Protein AF-A0A8J3Y5Q8-F1 (afdb_monomer)

Radius of gyration: 14.4 Å; Cα contacts (8 Å, |Δi|>4): 346; chains: 1; bounding box: 31×31×32 Å

Secondary structure (DSSP, 8-state):
--GGGGGGG-EEEEEEEEETTTTEEEEEEEEEEEETTTEEEEEEEEEETTEEEEEEEEEEEEETTTTEEEEEEEETTS-EEEEEEEE-GGGEEEEE-SSEEEEEEE-TTSSEEEEEEEEE-TTS-EEEEEEEEEEE--

Mean predicted aligned error: 2.94 Å

Foldseek 3Di:
DAPCLCVLVAAKWWKWKFWPPPTWIKTDMWHWDDDDRFWIWIWDFMDTNNHTKTKIKTFGDQDPVVQFTWMWMQIPVRDIFIWTWHRDPQQWMWIDDQFKIKTKHAHNVSQKIKIWMWTADPVGDTDTTMIMIIGGDD

Solvent-accessible surface area (backbone atoms only — not comparable to full-atom values): 7086 Å² total; per-residue (Å²): 118,65,74,71,66,53,55,73,68,52,43,43,25,41,33,41,36,31,38,66,77,77,75,30,51,30,44,40,36,40,33,30,42,76,50,84,93,65,34,34,43,35,40,39,48,31,28,50,66,85,39,83,47,42,34,42,31,43,41,36,60,58,37,83,90,80,66,27,26,42,27,42,37,40,37,75,88,71,52,73,47,67,34,38,33,37,69,52,75,89,45,32,32,38,42,34,47,98,50,39,36,34,46,35,38,37,41,96,86,56,53,36,33,41,32,47,29,32,35,46,45,99,91,66,47,78,41,84,39,34,44,37,38,33,36,53,58,132

Organism: NCBI:txid42233

pLDDT: mean 95.91, std 3.49, range [80.94, 98.81]

Sequence (138 aa):
MELTALAPIIGRWRTEGRLLDPGAEIAGTDTYEWVGTGFVVHTVDVTIGGRQVDAVELIGSWDDASGTFAAVSYDGDGTVAEMRVTAGEDGVFGFADDTTRATLVVSPDGAAATAGWERRTPDGVWEPWMEVRLTRLT

Structure (mmCIF, N/CA/C/O backbone):
data_AF-A0A8J3Y5Q8-F1
#
_entry.id   AF-A0A8J3Y5Q8-F1
#
loop_
_atom_site.group_PDB
_atom_site.id
_atom_site.type_symbol
_atom_site.label_atom_id
_atom_site.label_alt_id
_atom_site.label_comp_id
_atom_site.label_asym_id
_atom_site.label_entity_id
_atom_site.label_seq_id
_atom_site.pdbx_PDB_ins_code
_atom_site.Cartn_x
_atom_site.Cartn_y
_atom_site.Cartn_z
_atom_site.occupancy
_atom_site.B_iso_or_equiv
_atom_site.auth_seq_id
_atom_site.auth_comp_id
_atom_site.auth_asym_id
_atom_site.auth_atom_id
_atom_site.pdbx_PDB_model_num
ATOM 1 N N . MET A 1 1 ? 4.262 -13.752 13.685 1.00 83.44 1 MET A N 1
ATOM 2 C CA . MET A 1 1 ? 3.767 -12.416 14.092 1.00 83.44 1 MET A CA 1
ATOM 3 C C . MET A 1 1 ? 2.245 -12.417 14.022 1.00 83.44 1 MET A C 1
ATOM 5 O O . MET A 1 1 ? 1.697 -13.141 13.203 1.00 83.44 1 MET A O 1
ATOM 9 N N . GLU A 1 2 ? 1.570 -11.660 14.887 1.00 89.94 2 GLU A N 1
ATOM 10 C CA . GLU A 1 2 ? 0.103 -11.555 14.889 1.00 89.94 2 GLU A CA 1
ATOM 11 C C . GLU A 1 2 ? -0.386 -10.535 13.858 1.00 89.94 2 GLU A C 1
ATOM 13 O O . GLU A 1 2 ? 0.258 -9.508 13.643 1.00 89.94 2 GLU A O 1
ATOM 18 N N . LEU A 1 3 ? -1.563 -10.779 13.275 1.00 90.56 3 LEU A N 1
ATOM 19 C CA . LEU A 1 3 ? -2.154 -9.909 12.252 1.00 90.56 3 LEU A CA 1
ATOM 20 C C . LEU A 1 3 ? -2.377 -8.471 12.760 1.00 90.56 3 LEU A C 1
ATOM 22 O O . LEU A 1 3 ? -2.322 -7.524 11.984 1.00 90.56 3 LEU A O 1
ATOM 26 N N . THR A 1 4 ? -2.542 -8.284 14.074 1.00 92.56 4 THR A N 1
ATOM 27 C CA . THR A 1 4 ? -2.663 -6.970 14.730 1.00 92.56 4 THR A CA 1
ATOM 28 C C . THR A 1 4 ? -1.469 -6.043 14.494 1.00 92.56 4 THR A C 1
ATOM 30 O O . THR A 1 4 ? -1.621 -4.833 14.645 1.00 92.56 4 THR A O 1
ATOM 33 N N . ALA A 1 5 ? -0.314 -6.561 14.062 1.00 93.94 5 ALA A N 1
ATOM 34 C CA . ALA A 1 5 ? 0.815 -5.743 13.617 1.00 93.94 5 ALA A CA 1
ATOM 35 C C . ALA A 1 5 ? 0.473 -4.845 12.409 1.00 93.94 5 ALA A C 1
ATOM 37 O O . ALA A 1 5 ? 1.117 -3.820 12.207 1.00 93.94 5 ALA A O 1
ATOM 38 N N . LEU A 1 6 ? -0.576 -5.176 11.644 1.00 95.56 6 LEU A N 1
ATOM 39 C CA . LEU A 1 6 ? -1.094 -4.353 10.546 1.00 95.56 6 LEU A CA 1
ATOM 40 C C . LEU A 1 6 ? -1.990 -3.196 11.022 1.00 95.56 6 LEU A C 1
ATOM 42 O O . LEU A 1 6 ? -2.378 -2.357 10.218 1.00 95.56 6 LEU A O 1
ATOM 46 N N . ALA A 1 7 ? -2.308 -3.094 12.319 1.00 95.50 7 ALA A N 1
ATOM 47 C CA . ALA A 1 7 ? -3.183 -2.044 12.850 1.00 95.50 7 ALA A CA 1
ATOM 48 C C . ALA A 1 7 ? -2.827 -0.602 12.416 1.00 95.50 7 ALA A C 1
ATOM 50 O O . ALA A 1 7 ? -3.760 0.161 12.153 1.00 95.50 7 ALA A O 1
ATOM 51 N N . PRO A 1 8 ? -1.545 -0.203 12.286 1.00 96.75 8 PRO A N 1
ATOM 52 C CA . PRO A 1 8 ? -1.193 1.151 11.859 1.00 96.75 8 PRO A CA 1
ATOM 53 C C . PRO A 1 8 ? -1.691 1.544 10.460 1.00 96.75 8 PRO A C 1
ATOM 55 O O . PRO A 1 8 ? -1.971 2.722 10.243 1.00 96.75 8 PRO A O 1
ATOM 58 N N . ILE A 1 9 ? -1.843 0.599 9.525 1.00 97.25 9 ILE A N 1
ATOM 59 C CA . ILE A 1 9 ? -2.311 0.896 8.156 1.00 97.25 9 ILE A CA 1
ATOM 60 C C . ILE A 1 9 ? -3.834 0.821 8.012 1.00 97.25 9 ILE A C 1
ATOM 62 O O . ILE A 1 9 ? -4.382 1.346 7.047 1.00 97.25 9 ILE A O 1
ATOM 66 N N . ILE A 1 10 ? -4.536 0.242 8.990 1.00 97.50 10 ILE A N 1
ATOM 67 C CA . ILE A 1 10 ? -5.997 0.098 8.963 1.00 97.50 10 ILE A CA 1
ATOM 68 C C . ILE A 1 10 ? -6.679 1.458 8.921 1.00 97.50 10 ILE A C 1
ATOM 70 O O . ILE A 1 10 ? -6.394 2.340 9.737 1.00 97.50 10 ILE A O 1
ATOM 74 N N . GLY A 1 11 ? -7.641 1.587 8.016 1.00 97.75 11 GLY A N 1
ATOM 75 C CA . GLY A 1 11 ? -8.414 2.793 7.790 1.00 97.75 11 GLY A CA 1
ATOM 76 C C . GLY A 1 11 ? -8.516 3.129 6.312 1.00 97.75 11 GLY A C 1
ATOM 77 O O . GLY A 1 11 ? -8.010 2.425 5.440 1.00 97.75 11 GLY A O 1
ATOM 78 N N . ARG A 1 12 ? -9.188 4.243 6.046 1.00 98.62 12 ARG A N 1
ATOM 79 C CA . ARG A 1 12 ? -9.328 4.800 4.709 1.00 98.62 12 ARG A CA 1
ATOM 80 C C . ARG A 1 12 ? -8.379 5.977 4.548 1.00 98.62 12 ARG A C 1
ATOM 82 O O . ARG A 1 12 ? -8.267 6.811 5.445 1.00 98.62 12 ARG A O 1
ATOM 89 N N . TRP A 1 13 ? -7.732 6.067 3.400 1.00 98.81 13 TRP A N 1
ATOM 90 C CA . TRP A 1 13 ? -6.683 7.034 3.124 1.00 98.81 13 TRP A CA 1
ATOM 91 C C . TRP A 1 13 ? -6.968 7.750 1.813 1.00 98.81 13 TRP A C 1
ATOM 93 O O . TRP A 1 13 ? -7.327 7.117 0.830 1.00 98.81 13 TRP A O 1
ATOM 103 N N . ARG A 1 14 ? -6.801 9.073 1.786 1.00 98.81 14 ARG A N 1
ATOM 104 C CA . ARG A 1 14 ? -6.647 9.820 0.537 1.00 98.81 14 ARG A CA 1
ATOM 105 C C . ARG A 1 14 ? -5.231 9.611 0.041 1.00 98.81 14 ARG A C 1
ATOM 107 O O . ARG A 1 14 ? -4.295 9.840 0.804 1.00 98.81 14 ARG A O 1
ATOM 114 N N . THR A 1 15 ? -5.111 9.294 -1.234 1.00 98.75 15 THR A N 1
ATOM 115 C CA . THR A 1 15 ? -3.850 8.951 -1.880 1.00 98.75 15 THR A CA 1
ATOM 116 C C . THR A 1 15 ? -3.505 10.016 -2.899 1.00 98.75 15 THR A C 1
ATOM 118 O O . THR A 1 15 ? -4.336 10.372 -3.733 1.00 98.75 15 THR A O 1
ATOM 121 N N . GLU A 1 16 ? -2.288 10.537 -2.812 1.00 98.69 16 GLU A N 1
ATOM 122 C CA . GLU A 1 16 ? -1.726 11.531 -3.723 1.00 98.69 16 GLU A CA 1
ATOM 123 C C . GLU A 1 16 ? -0.281 11.147 -4.029 1.00 98.69 16 GLU A C 1
ATOM 125 O O . GLU A 1 16 ? 0.471 10.780 -3.131 1.00 98.69 16 GLU A O 1
ATOM 130 N N . GLY A 1 17 ? 0.152 11.238 -5.279 1.00 98.25 17 GLY A N 1
ATOM 131 C CA . GLY A 1 17 ? 1.495 10.805 -5.638 1.00 98.25 17 GLY A CA 1
ATOM 132 C C . GLY A 1 17 ? 1.871 11.096 -7.076 1.00 98.25 17 GLY A C 1
ATOM 133 O O . GLY A 1 17 ? 1.192 11.841 -7.785 1.00 98.25 17 GLY A O 1
ATOM 134 N N . ARG A 1 18 ? 2.978 10.496 -7.508 1.00 98.12 18 ARG A N 1
ATOM 135 C CA . ARG A 1 18 ? 3.461 10.598 -8.884 1.00 98.12 18 ARG A CA 1
ATOM 136 C C . ARG A 1 18 ? 4.278 9.383 -9.301 1.00 98.12 18 ARG A C 1
ATOM 138 O O . ARG A 1 18 ? 5.076 8.873 -8.514 1.00 98.12 18 ARG A O 1
ATOM 145 N N . LEU A 1 19 ? 4.162 9.004 -10.570 1.00 97.44 19 LEU A N 1
ATOM 146 C CA . LEU A 1 19 ? 5.203 8.240 -11.255 1.00 97.44 19 LEU A CA 1
ATOM 147 C C . LEU A 1 19 ? 6.441 9.124 -11.446 1.00 97.44 19 LEU A C 1
ATOM 149 O O . LEU A 1 19 ? 6.321 10.330 -11.686 1.00 97.44 19 LEU A O 1
ATOM 153 N N . LEU A 1 20 ? 7.628 8.530 -11.352 1.00 96.06 20 LEU A N 1
ATOM 154 C CA . LEU A 1 20 ? 8.891 9.242 -11.551 1.00 96.06 20 LEU A CA 1
ATOM 155 C C . LEU A 1 20 ? 9.280 9.326 -13.032 1.00 96.06 20 LEU A C 1
ATOM 157 O O . LEU A 1 20 ? 9.764 10.374 -13.459 1.00 96.06 20 LEU A O 1
ATOM 161 N N . ASP A 1 21 ? 9.025 8.270 -13.814 1.00 90.94 21 ASP A N 1
ATOM 162 C CA . ASP A 1 21 ? 9.287 8.244 -15.257 1.00 90.94 21 ASP A CA 1
ATOM 163 C C . ASP A 1 21 ? 8.377 7.244 -16.019 1.00 90.94 21 ASP A C 1
ATOM 165 O O . ASP A 1 21 ? 8.391 6.043 -15.712 1.00 90.94 21 ASP A O 1
ATOM 169 N N . PRO A 1 22 ? 7.590 7.694 -17.019 1.00 88.44 22 PRO A N 1
ATOM 170 C CA . PRO A 1 22 ? 7.279 9.094 -17.318 1.00 88.44 22 PRO A CA 1
ATOM 171 C C . PRO A 1 22 ? 6.439 9.718 -16.195 1.00 88.44 22 PRO A C 1
ATOM 173 O O . PRO A 1 22 ? 5.615 9.047 -15.576 1.00 88.44 22 PRO A O 1
ATOM 176 N N . GLY A 1 23 ? 6.633 11.012 -15.934 1.00 94.50 23 GLY A N 1
ATOM 177 C CA . GLY A 1 23 ? 5.909 11.719 -14.877 1.00 94.50 23 GLY A CA 1
ATOM 178 C C . GLY A 1 23 ? 4.394 11.724 -15.105 1.00 94.50 23 GLY A C 1
ATOM 179 O O . GLY A 1 23 ? 3.920 12.244 -16.115 1.00 94.50 23 GLY A O 1
ATOM 180 N N . ALA A 1 24 ? 3.637 11.173 -14.157 1.00 97.38 24 ALA A N 1
ATOM 181 C CA . ALA A 1 24 ? 2.175 11.169 -14.158 1.00 97.38 24 ALA A CA 1
ATOM 182 C C . ALA A 1 24 ? 1.650 11.275 -12.724 1.00 97.38 24 ALA A C 1
ATOM 184 O O . ALA A 1 24 ? 2.221 10.664 -11.823 1.00 97.38 24 ALA A O 1
ATOM 185 N N . GLU A 1 25 ? 0.578 12.036 -12.513 1.00 98.12 25 GLU A N 1
ATOM 186 C CA . GLU A 1 25 ? -0.038 12.193 -11.191 1.00 98.12 25 GLU A CA 1
ATOM 187 C C . GLU A 1 25 ? -0.804 10.936 -10.776 1.00 98.12 25 GLU A C 1
ATOM 189 O O . GLU A 1 25 ? -1.399 10.256 -11.617 1.00 98.12 25 GLU A O 1
ATOM 194 N N . ILE A 1 26 ? -0.788 10.669 -9.471 1.00 98.50 26 ILE A N 1
ATOM 195 C CA . ILE A 1 26 ? -1.559 9.623 -8.803 1.00 98.50 26 ILE A CA 1
ATOM 196 C C . ILE A 1 26 ? -2.528 10.309 -7.843 1.00 98.50 26 ILE A C 1
ATOM 198 O O . ILE A 1 26 ? -2.100 11.134 -7.034 1.00 98.50 26 ILE A O 1
ATOM 202 N N . ALA A 1 27 ? -3.813 9.970 -7.911 1.00 98.56 27 ALA A N 1
ATOM 203 C CA . ALA A 1 27 ? -4.818 10.490 -6.988 1.00 98.56 27 ALA A CA 1
ATOM 204 C C . ALA A 1 27 ? -5.958 9.491 -6.776 1.00 98.56 27 ALA A C 1
ATOM 206 O O . ALA A 1 27 ? -6.462 8.928 -7.747 1.00 98.56 27 ALA A O 1
ATOM 207 N N . GLY A 1 28 ? -6.404 9.314 -5.531 1.00 98.44 28 GLY A N 1
ATOM 208 C CA . GLY A 1 28 ? -7.531 8.437 -5.216 1.00 98.44 28 GLY A CA 1
ATOM 209 C C . GLY A 1 28 ? -7.639 8.076 -3.741 1.00 98.44 28 GLY A C 1
ATOM 210 O O . GLY A 1 28 ? -7.469 8.933 -2.868 1.00 98.44 28 GLY A O 1
ATOM 211 N N . THR A 1 29 ? -7.985 6.823 -3.460 1.00 98.62 29 THR A N 1
ATOM 212 C CA . THR A 1 29 ? -8.163 6.279 -2.114 1.00 98.62 29 THR A CA 1
ATOM 213 C C . THR A 1 29 ? -7.598 4.864 -2.001 1.00 98.62 29 THR A C 1
ATOM 215 O O . THR A 1 29 ? -7.897 4.010 -2.829 1.00 98.62 29 THR A O 1
ATOM 218 N N . ASP A 1 30 ? -6.895 4.605 -0.901 1.00 98.69 30 ASP A N 1
ATOM 219 C CA . ASP A 1 30 ? -6.575 3.258 -0.423 1.00 98.69 30 ASP A CA 1
ATOM 220 C C . ASP A 1 30 ? -7.361 2.976 0.865 1.00 98.69 30 ASP A C 1
ATOM 222 O O . ASP A 1 30 ? -7.487 3.837 1.742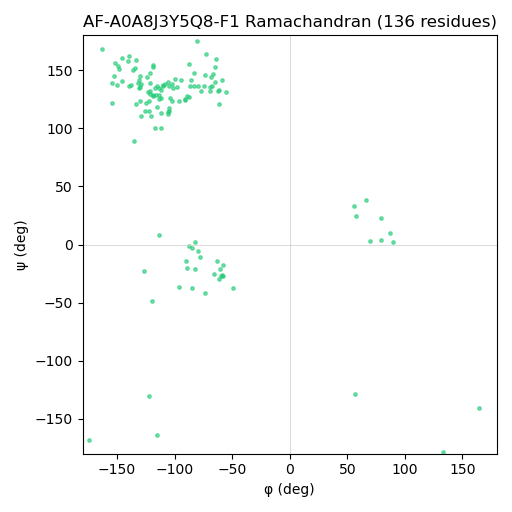 1.00 98.69 30 ASP A O 1
ATOM 226 N N . THR A 1 31 ? -7.919 1.775 0.997 1.00 98.69 31 THR A N 1
ATOM 227 C CA . THR A 1 31 ? -8.721 1.375 2.165 1.00 98.69 31 THR A CA 1
ATOM 228 C C . THR A 1 31 ? -8.245 0.037 2.700 1.00 98.69 31 THR A C 1
ATOM 230 O O . THR A 1 31 ? -8.257 -0.937 1.963 1.00 98.69 31 THR A O 1
ATOM 233 N N . TYR A 1 32 ? -7.870 -0.021 3.976 1.00 98.38 32 TYR A N 1
ATOM 234 C CA . TYR A 1 32 ? -7.444 -1.237 4.669 1.00 98.38 32 TYR A CA 1
ATOM 235 C C . TYR A 1 32 ? -8.445 -1.572 5.775 1.00 98.38 32 TYR A C 1
ATOM 237 O O . TYR A 1 32 ? -8.608 -0.794 6.719 1.00 98.38 32 TYR A O 1
ATOM 245 N N . GLU A 1 33 ? -9.097 -2.728 5.689 1.00 98.12 33 GLU A N 1
ATOM 246 C CA . GLU A 1 33 ? -10.163 -3.135 6.609 1.00 98.12 33 GLU A CA 1
ATOM 247 C C . GLU A 1 33 ? -9.972 -4.558 7.126 1.00 98.12 33 GLU A C 1
ATOM 249 O O . GLU A 1 33 ? -9.638 -5.477 6.382 1.00 98.12 33 GLU A O 1
ATOM 254 N N . TRP A 1 34 ? -10.234 -4.762 8.417 1.00 97.44 34 TRP A N 1
ATOM 255 C CA . TRP A 1 34 ? -10.272 -6.098 9.006 1.00 97.44 34 TRP A CA 1
ATOM 256 C C . TRP A 1 34 ? -11.475 -6.891 8.498 1.00 97.44 34 TRP A C 1
ATOM 258 O O . TRP A 1 34 ? -12.607 -6.409 8.552 1.00 97.44 34 TRP A O 1
ATOM 268 N N . VAL A 1 35 ? -11.260 -8.160 8.150 1.00 96.44 35 VAL A N 1
ATOM 269 C CA . VAL A 1 35 ? -12.344 -9.132 7.975 1.00 96.44 35 VAL A CA 1
ATOM 270 C C . VAL A 1 35 ? -12.255 -10.184 9.072 1.00 96.44 35 VAL A C 1
ATOM 272 O O . VAL A 1 35 ? -11.451 -11.122 9.038 1.00 96.44 35 VAL A O 1
ATOM 275 N N . GLY A 1 36 ? -13.097 -10.004 10.092 1.00 90.25 36 GLY A N 1
ATOM 276 C CA . GLY A 1 36 ? -13.036 -10.800 11.315 1.00 90.25 36 GLY A CA 1
ATOM 277 C C . GLY A 1 36 ? -11.654 -10.694 11.962 1.00 90.25 36 GLY A C 1
ATOM 278 O O . GLY A 1 36 ? -11.145 -9.598 12.168 1.00 90.25 36 GLY A O 1
ATOM 279 N N . THR A 1 37 ? -11.049 -11.840 12.272 1.00 85.44 37 THR A N 1
ATOM 280 C CA . THR A 1 37 ? -9.677 -11.934 12.802 1.00 85.44 37 THR A CA 1
ATOM 281 C C . THR A 1 37 ? -8.714 -12.611 11.824 1.00 85.44 37 THR A C 1
ATOM 283 O O . THR A 1 37 ? -7.617 -12.991 12.220 1.00 85.44 37 THR A O 1
ATOM 286 N N . GLY A 1 38 ? -9.153 -12.867 10.586 1.00 88.94 38 GLY A N 1
ATOM 287 C CA . GLY A 1 38 ? -8.455 -13.766 9.665 1.00 88.94 38 GLY A CA 1
ATOM 288 C C . GLY A 1 38 ? -7.530 -13.064 8.677 1.00 88.94 38 GLY A C 1
ATOM 289 O O . GLY A 1 38 ? -6.488 -13.617 8.339 1.00 88.94 38 GLY A O 1
ATOM 290 N N . PHE A 1 39 ? -7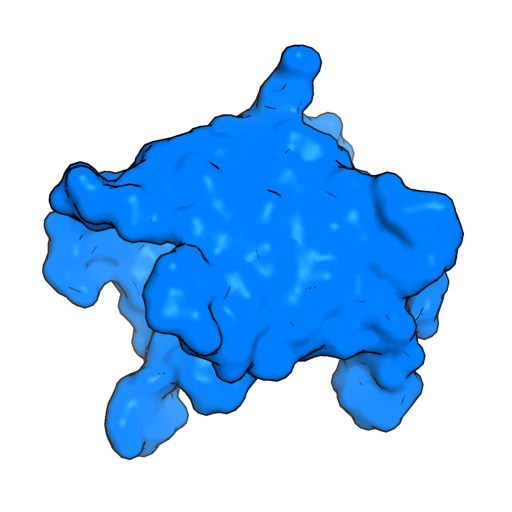.915 -11.879 8.198 1.00 96.31 39 PHE A N 1
ATOM 291 C CA . PHE A 1 39 ? -7.172 -11.143 7.173 1.00 96.31 39 PHE A CA 1
ATOM 292 C C . PHE A 1 39 ? -7.586 -9.665 7.114 1.00 96.31 39 PHE A C 1
ATOM 294 O O . PHE A 1 39 ? -8.593 -9.256 7.702 1.00 96.31 39 PHE A O 1
ATOM 301 N N . VAL A 1 40 ? -6.792 -8.877 6.393 1.00 98.25 40 VAL A N 1
ATOM 302 C CA . VAL A 1 40 ? -7.079 -7.497 5.988 1.00 98.25 40 VAL A CA 1
ATOM 303 C C . VAL A 1 40 ? -7.441 -7.488 4.508 1.00 98.25 40 VAL A C 1
ATOM 305 O O . VAL A 1 40 ? -6.781 -8.147 3.707 1.00 98.25 40 VAL A O 1
ATOM 308 N N . VAL A 1 41 ? -8.477 -6.738 4.146 1.00 98.44 41 VAL A N 1
ATOM 309 C CA . VAL A 1 41 ? -8.770 -6.370 2.758 1.00 98.44 41 VAL A CA 1
ATOM 310 C C . VAL A 1 41 ? -8.191 -4.989 2.515 1.00 98.44 41 VAL A C 1
ATOM 312 O O . VAL A 1 41 ? -8.533 -4.042 3.220 1.00 98.44 41 VAL A O 1
ATOM 315 N N . HIS A 1 42 ? -7.329 -4.886 1.518 1.00 98.44 42 HIS A N 1
ATOM 316 C CA . HIS A 1 42 ? -6.804 -3.648 0.981 1.00 98.44 42 HIS A CA 1
ATOM 317 C C . HIS A 1 42 ? -7.494 -3.378 -0.363 1.00 98.44 42 HIS A C 1
ATOM 319 O O . HIS A 1 42 ? -7.406 -4.187 -1.277 1.00 98.44 42 HIS A O 1
ATOM 325 N N . THR A 1 43 ? -8.237 -2.279 -0.475 1.00 98.62 43 THR A N 1
ATOM 326 C CA . THR A 1 43 ? -8.896 -1.856 -1.720 1.00 98.62 43 THR A CA 1
ATOM 327 C C . THR A 1 43 ? -8.235 -0.588 -2.237 1.00 98.62 43 THR A C 1
ATOM 329 O O . THR A 1 43 ? -8.172 0.405 -1.508 1.00 98.62 43 THR A O 1
ATOM 332 N N . VAL A 1 44 ? -7.799 -0.629 -3.491 1.00 98.44 44 VAL A N 1
ATOM 333 C CA . VAL A 1 44 ? -7.204 0.481 -4.235 1.00 98.44 44 VAL A CA 1
ATOM 334 C C . VAL A 1 44 ? -8.243 1.010 -5.218 1.00 98.44 44 VAL A C 1
ATOM 336 O O . VAL A 1 44 ? -8.783 0.245 -6.013 1.00 98.44 44 VAL A O 1
ATOM 339 N N . ASP A 1 45 ? -8.507 2.312 -5.165 1.00 98.25 45 ASP A N 1
ATOM 340 C CA . ASP A 1 45 ? -9.313 3.062 -6.135 1.00 98.25 45 ASP A CA 1
ATOM 341 C C . ASP A 1 45 ? -8.557 4.358 -6.434 1.00 98.25 45 ASP A C 1
ATOM 343 O O . ASP A 1 45 ? -8.682 5.361 -5.721 1.00 98.25 45 ASP A O 1
ATOM 347 N N . VAL A 1 46 ? -7.676 4.314 -7.435 1.00 98.31 46 VAL A N 1
ATOM 348 C CA . VAL A 1 46 ? -6.828 5.451 -7.798 1.00 98.31 46 VAL A CA 1
ATOM 349 C C . VAL A 1 46 ? -6.819 5.695 -9.295 1.00 98.31 46 VAL A C 1
ATOM 351 O O . VAL A 1 46 ? -7.076 4.826 -10.118 1.00 98.31 46 VAL A O 1
ATOM 354 N N . THR A 1 47 ? -6.459 6.915 -9.664 1.00 98.12 47 THR A N 1
ATOM 355 C CA . THR A 1 47 ? -6.152 7.280 -11.041 1.00 98.12 47 THR A CA 1
ATOM 356 C C . THR A 1 47 ? -4.663 7.542 -11.183 1.00 98.12 47 THR A C 1
ATOM 358 O O . THR A 1 47 ? -4.076 8.214 -10.339 1.00 98.12 47 THR A O 1
ATOM 361 N N . ILE A 1 48 ? -4.056 7.040 -12.260 1.00 96.50 48 ILE A N 1
ATOM 362 C CA . ILE A 1 48 ? -2.664 7.311 -12.637 1.00 96.50 48 ILE A CA 1
ATOM 363 C C . ILE A 1 48 ? -2.655 7.917 -14.037 1.00 96.50 48 ILE A C 1
ATOM 365 O O . ILE A 1 48 ? -3.071 7.278 -15.007 1.00 96.50 48 ILE A O 1
ATOM 369 N N . GLY A 1 49 ? -2.227 9.176 -14.164 1.00 95.12 49 GLY A N 1
ATOM 370 C CA . GLY A 1 49 ? -2.250 9.887 -15.448 1.00 95.12 49 GLY A CA 1
ATOM 371 C C . GLY A 1 49 ? -3.643 9.918 -16.097 1.00 95.12 49 GLY A C 1
ATOM 372 O O . GLY A 1 49 ? -3.761 9.828 -17.319 1.00 95.12 49 GLY A O 1
ATOM 373 N N . GLY A 1 50 ? -4.699 9.973 -15.277 1.00 92.69 50 GLY A N 1
ATOM 374 C CA . GLY A 1 50 ? -6.100 9.959 -15.709 1.00 92.69 50 GLY A CA 1
ATOM 375 C C . GLY A 1 50 ? -6.671 8.583 -16.074 1.00 92.69 50 GLY A C 1
ATOM 376 O O . GLY A 1 50 ? -7.814 8.512 -16.518 1.00 92.69 50 GLY A O 1
ATOM 377 N N . ARG A 1 51 ? -5.911 7.493 -15.907 1.00 95.12 51 ARG A N 1
ATOM 378 C CA . ARG A 1 51 ? -6.406 6.118 -16.081 1.00 95.12 51 ARG A CA 1
ATOM 379 C C . ARG A 1 51 ? -6.768 5.515 -14.735 1.00 95.12 51 ARG A C 1
ATOM 381 O O . ARG A 1 51 ? -5.983 5.643 -13.803 1.00 95.12 51 ARG A O 1
ATOM 388 N N . GLN A 1 52 ? -7.914 4.849 -14.665 1.00 96.81 52 GLN A N 1
ATOM 389 C CA . GLN A 1 52 ? -8.342 4.133 -13.468 1.00 96.81 52 GLN A CA 1
ATOM 390 C C . GLN A 1 52 ? -7.429 2.930 -13.203 1.00 96.81 52 GLN A C 1
ATOM 392 O O . GLN A 1 52 ? -7.081 2.198 -14.133 1.00 96.81 52 GLN A O 1
ATOM 397 N N . VAL A 1 53 ? -7.067 2.753 -11.939 1.00 96.31 53 VAL A N 1
ATOM 398 C CA . VAL A 1 53 ? -6.383 1.593 -11.380 1.00 96.31 53 VAL A CA 1
ATOM 399 C C . VAL A 1 53 ? -7.185 1.163 -10.158 1.00 96.31 53 VAL A C 1
ATOM 401 O O . VAL A 1 53 ? -7.216 1.862 -9.146 1.00 96.31 53 VAL A O 1
ATOM 404 N N . ASP A 1 54 ? -7.834 0.011 -10.288 1.00 96.56 54 ASP A N 1
ATOM 405 C CA . ASP A 1 54 ? -8.598 -0.637 -9.228 1.00 96.56 54 ASP A CA 1
ATOM 406 C C . ASP A 1 54 ? -7.906 -1.942 -8.859 1.00 96.56 54 ASP A C 1
ATOM 408 O O . ASP A 1 54 ? -7.533 -2.704 -9.753 1.00 96.56 54 ASP A O 1
ATOM 412 N N . ALA A 1 55 ? -7.759 -2.221 -7.569 1.00 97.38 55 ALA A N 1
ATOM 413 C CA . ALA A 1 55 ? -7.247 -3.505 -7.104 1.00 97.38 55 ALA A CA 1
ATOM 414 C C . ALA A 1 55 ? -7.837 -3.883 -5.745 1.00 97.38 55 ALA A C 1
ATOM 416 O O . ALA A 1 55 ? -8.220 -3.023 -4.948 1.00 97.38 55 ALA A O 1
ATOM 417 N N . VAL A 1 56 ? -7.894 -5.184 -5.474 1.00 98.31 56 VAL A N 1
ATOM 418 C CA . VAL A 1 56 ? -8.176 -5.724 -4.143 1.00 98.31 56 VAL A CA 1
ATOM 419 C C . VAL A 1 56 ? -7.057 -6.671 -3.751 1.00 98.31 56 VAL A C 1
ATOM 421 O O . VAL A 1 56 ? -6.838 -7.682 -4.409 1.00 98.31 56 VAL A O 1
ATOM 424 N N . GLU A 1 57 ? -6.400 -6.385 -2.637 1.00 98.19 57 GLU A N 1
ATOM 425 C CA . GLU A 1 57 ? -5.373 -7.222 -2.038 1.00 98.19 57 GLU A CA 1
ATOM 426 C C . GLU A 1 57 ? -5.862 -7.809 -0.708 1.00 98.19 57 GLU A C 1
ATOM 428 O O . GLU A 1 57 ? -6.427 -7.123 0.143 1.00 98.19 57 GLU A O 1
ATOM 433 N N . LEU A 1 58 ? -5.663 -9.113 -0.523 1.00 98.12 58 LEU A N 1
ATOM 434 C CA . LEU A 1 58 ? -5.986 -9.820 0.714 1.00 98.12 58 LEU A CA 1
ATOM 435 C C . LEU A 1 58 ? -4.693 -10.118 1.464 1.00 98.12 58 LEU A C 1
ATOM 437 O O . LEU A 1 58 ? -3.900 -10.912 0.972 1.00 98.12 58 LEU A O 1
ATOM 441 N N . ILE A 1 59 ? -4.499 -9.537 2.650 1.00 98.12 59 ILE A N 1
ATOM 442 C CA . ILE A 1 59 ? -3.303 -9.734 3.485 1.00 98.12 59 ILE A CA 1
ATOM 443 C C . ILE A 1 59 ? -3.669 -10.633 4.664 1.00 98.12 59 ILE A C 1
ATOM 445 O O . ILE A 1 59 ? -4.490 -10.269 5.510 1.00 98.12 59 ILE A O 1
ATOM 449 N N . GLY A 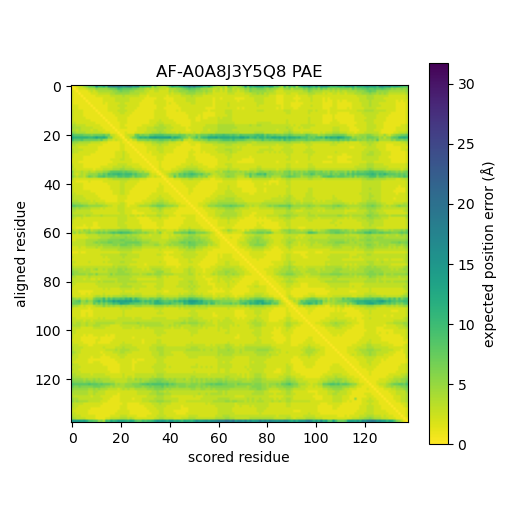1 60 ? -3.086 -11.827 4.705 1.00 94.19 60 GLY A N 1
ATOM 450 C CA . GLY A 1 60 ? -3.516 -12.908 5.583 1.00 94.19 60 GLY A CA 1
ATOM 451 C C . GLY A 1 60 ? -2.424 -13.417 6.513 1.00 94.19 60 GLY A C 1
ATOM 452 O O . GLY A 1 60 ? -1.786 -12.664 7.240 1.00 94.19 60 GLY A O 1
ATOM 453 N N . SER A 1 61 ? -2.266 -14.738 6.536 1.00 90.00 61 SER A N 1
ATOM 454 C CA . SER A 1 61 ? -1.430 -15.453 7.498 1.00 90.00 61 SER A CA 1
ATOM 455 C C . SER A 1 61 ? 0.033 -15.027 7.460 1.00 90.00 61 SER A C 1
ATOM 457 O O . SER A 1 61 ? 0.622 -14.861 6.392 1.00 90.00 61 SER A O 1
ATOM 459 N N . TRP A 1 62 ? 0.627 -14.956 8.646 1.00 94.44 62 TRP A N 1
ATOM 460 C CA . TRP A 1 62 ? 2.068 -14.871 8.812 1.00 94.44 62 TRP A CA 1
ATOM 461 C C . TRP A 1 62 ? 2.747 -16.187 8.415 1.00 94.44 62 TRP A C 1
ATOM 463 O O . TRP A 1 62 ? 2.337 -17.257 8.865 1.00 94.44 62 TRP A O 1
ATOM 473 N N . ASP A 1 63 ? 3.800 -16.092 7.613 1.00 93.69 63 ASP A N 1
ATOM 474 C CA . ASP A 1 63 ? 4.699 -17.182 7.259 1.00 93.69 63 ASP A CA 1
ATOM 475 C C . ASP A 1 63 ? 6.032 -17.024 8.005 1.00 93.69 63 ASP A C 1
ATOM 477 O O . ASP A 1 63 ? 6.817 -16.110 7.742 1.00 93.69 63 ASP A O 1
ATOM 481 N N . ASP A 1 64 ? 6.305 -17.945 8.932 1.00 92.38 64 ASP A N 1
ATOM 482 C CA . ASP A 1 64 ? 7.537 -17.956 9.726 1.00 92.38 64 ASP A CA 1
ATOM 483 C C . ASP A 1 64 ? 8.795 -18.216 8.886 1.00 92.38 64 ASP A C 1
ATOM 485 O O . ASP A 1 64 ? 9.884 -17.808 9.289 1.00 92.38 64 ASP A O 1
ATOM 489 N N . ALA A 1 65 ? 8.677 -18.882 7.731 1.00 92.75 65 ALA A N 1
ATOM 490 C CA . ALA A 1 65 ? 9.831 -19.188 6.891 1.00 92.75 65 ALA A CA 1
ATOM 491 C C . ALA A 1 65 ? 10.348 -17.943 6.161 1.00 92.75 65 ALA A C 1
ATOM 493 O O . ALA A 1 65 ? 11.560 -17.736 6.072 1.00 92.75 65 ALA A O 1
ATOM 494 N N . SER A 1 66 ? 9.437 -17.116 5.645 1.00 90.06 66 SER A N 1
ATOM 495 C CA . SER A 1 66 ? 9.781 -15.860 4.973 1.00 90.06 66 SER A CA 1
ATOM 496 C C . SER A 1 66 ? 9.858 -14.663 5.918 1.00 90.06 66 SER A C 1
ATOM 498 O O . SER A 1 66 ? 10.491 -13.666 5.577 1.00 90.06 66 SER A O 1
ATOM 500 N N . GLY A 1 67 ? 9.240 -14.744 7.099 1.00 94.25 67 GLY A N 1
ATOM 501 C CA . GLY A 1 67 ? 9.112 -13.605 8.000 1.00 94.25 67 GLY A CA 1
ATOM 502 C C . GLY A 1 67 ? 8.212 -12.515 7.416 1.00 94.25 67 GLY A C 1
ATOM 503 O O . GLY A 1 67 ? 8.520 -11.329 7.545 1.00 94.25 67 GLY A O 1
ATOM 504 N N . THR A 1 68 ? 7.131 -12.908 6.735 1.00 96.94 68 THR A N 1
ATOM 505 C CA . THR A 1 68 ? 6.192 -11.990 6.074 1.00 96.94 68 THR A CA 1
ATOM 506 C C . THR A 1 68 ? 4.748 -12.461 6.238 1.00 96.94 68 THR A C 1
ATOM 508 O O . THR A 1 68 ? 4.494 -13.638 6.482 1.00 96.94 68 THR A O 1
ATOM 511 N N . PHE A 1 69 ? 3.780 -11.559 6.109 1.00 97.44 69 PHE A N 1
ATOM 512 C CA . PHE A 1 69 ? 2.398 -11.934 5.833 1.00 97.44 69 PHE A CA 1
ATOM 513 C C . PHE A 1 69 ? 2.249 -12.244 4.345 1.00 97.44 69 PHE A C 1
ATOM 515 O O . PHE A 1 69 ? 2.746 -11.497 3.499 1.00 97.44 69 PHE A O 1
ATOM 522 N N . ALA A 1 70 ? 1.541 -13.325 4.032 1.00 96.44 70 ALA A N 1
ATOM 523 C CA . ALA A 1 70 ? 1.164 -13.636 2.662 1.00 96.44 70 ALA A CA 1
ATOM 524 C C . ALA A 1 70 ? 0.041 -12.702 2.202 1.00 96.44 70 ALA A C 1
ATOM 526 O O . ALA A 1 70 ? -0.930 -12.488 2.937 1.00 96.44 70 ALA A O 1
ATOM 527 N N . ALA A 1 71 ? 0.160 -12.190 0.983 1.00 97.25 71 ALA A N 1
ATOM 528 C CA . ALA A 1 71 ? -0.862 -11.380 0.354 1.00 97.25 71 ALA A CA 1
ATOM 529 C C . ALA A 1 71 ? -1.111 -11.795 -1.099 1.00 97.25 71 ALA A C 1
ATOM 531 O O . ALA A 1 71 ? -0.231 -12.336 -1.767 1.00 97.25 71 ALA A O 1
ATOM 532 N N . VAL A 1 72 ? -2.332 -11.569 -1.579 1.00 97.56 72 VAL A N 1
ATOM 533 C CA . VAL A 1 72 ? -2.709 -11.801 -2.980 1.00 97.56 72 VAL A CA 1
ATOM 534 C C . VAL A 1 72 ? -3.489 -10.597 -3.481 1.00 97.56 72 VAL A C 1
ATOM 536 O O . VAL A 1 72 ? -4.537 -10.291 -2.911 1.00 97.56 72 VAL A O 1
ATOM 539 N N . SER A 1 73 ? -2.992 -9.949 -4.536 1.00 96.94 73 SER A N 1
ATOM 540 C CA . SER A 1 73 ? -3.669 -8.856 -5.241 1.00 96.94 73 SER A CA 1
ATOM 541 C C . SER A 1 73 ? -4.448 -9.373 -6.444 1.00 96.94 73 SER A C 1
ATOM 543 O O . SER A 1 73 ? -3.981 -10.258 -7.164 1.00 96.94 73 SER A O 1
ATOM 545 N N . TYR A 1 74 ? -5.621 -8.789 -6.659 1.00 97.75 74 TYR A N 1
ATOM 546 C CA . TYR A 1 74 ? -6.462 -8.931 -7.836 1.00 97.75 74 TYR A CA 1
ATOM 547 C C . TYR A 1 74 ? -6.653 -7.549 -8.447 1.00 97.75 74 TYR A C 1
ATOM 549 O O . TYR A 1 74 ? -7.357 -6.711 -7.877 1.00 97.75 74 TYR A O 1
ATOM 557 N N . ASP A 1 75 ? -6.058 -7.326 -9.610 1.00 95.19 75 ASP A N 1
ATOM 558 C CA . ASP A 1 75 ? -6.145 -6.047 -10.305 1.00 95.19 75 ASP A CA 1
ATOM 559 C C . ASP A 1 75 ? -7.386 -6.012 -11.210 1.00 95.19 75 ASP A C 1
ATOM 561 O O . ASP A 1 75 ? -7.900 -7.041 -11.662 1.00 95.19 75 ASP A O 1
ATOM 565 N N . GLY A 1 76 ? -7.883 -4.812 -11.510 1.00 91.75 76 GLY A N 1
ATOM 566 C CA . GLY A 1 76 ? -9.089 -4.598 -12.317 1.00 91.75 76 GLY A CA 1
ATOM 567 C C . GLY A 1 76 ? -8.987 -5.101 -13.762 1.00 91.75 76 GLY A C 1
ATOM 568 O O . GLY A 1 76 ? -10.008 -5.250 -14.435 1.00 91.75 76 GLY A O 1
ATOM 569 N N . ASP A 1 77 ? -7.778 -5.400 -14.242 1.00 92.25 77 ASP A N 1
ATOM 570 C CA . ASP A 1 77 ? -7.540 -6.033 -15.543 1.00 92.25 77 ASP A CA 1
ATOM 571 C C . ASP A 1 77 ? -7.563 -7.576 -15.498 1.00 92.25 77 ASP A C 1
ATOM 573 O O . ASP A 1 77 ? -7.453 -8.229 -16.539 1.00 92.25 77 ASP A O 1
ATOM 577 N N . GLY A 1 78 ? -7.769 -8.159 -14.312 1.00 93.62 78 GLY A N 1
ATOM 578 C CA . GLY A 1 78 ? -7.803 -9.598 -14.069 1.00 93.62 78 GLY A CA 1
ATOM 579 C C . GLY A 1 78 ? -6.445 -10.215 -13.728 1.00 93.62 78 GLY A C 1
ATOM 580 O O . GLY A 1 78 ? -6.378 -11.434 -13.545 1.00 93.62 78 GLY A O 1
ATOM 581 N N . THR A 1 79 ? -5.377 -9.417 -13.639 1.00 94.81 79 THR A N 1
ATOM 582 C CA . THR A 1 79 ? -4.067 -9.873 -13.164 1.00 94.81 79 THR A CA 1
ATOM 583 C C . THR A 1 79 ? -4.148 -10.284 -11.696 1.00 94.81 79 THR A C 1
ATOM 585 O O . THR A 1 79 ? -4.821 -9.648 -10.887 1.00 94.81 79 THR A O 1
ATOM 588 N N . VAL A 1 80 ? -3.460 -11.377 -11.358 1.00 96.38 80 VAL A N 1
ATOM 589 C CA . VAL A 1 80 ? -3.327 -11.868 -9.984 1.00 96.38 80 VAL A CA 1
ATOM 590 C C . VAL A 1 80 ? -1.850 -11.913 -9.631 1.00 96.38 80 VAL A C 1
ATOM 592 O O . VAL A 1 80 ? -1.061 -12.496 -10.379 1.00 96.38 80 VAL A O 1
ATOM 595 N N . ALA A 1 81 ? -1.487 -11.323 -8.495 1.00 94.69 81 ALA A N 1
ATOM 596 C CA . ALA A 1 81 ? -0.113 -11.267 -8.011 1.00 94.69 81 ALA A CA 1
ATOM 597 C C . ALA A 1 81 ? -0.026 -11.744 -6.559 1.00 94.69 81 ALA A C 1
ATOM 599 O O . ALA A 1 81 ? -0.864 -11.398 -5.729 1.00 94.69 81 ALA A O 1
ATOM 600 N N . GLU A 1 82 ? 1.002 -12.532 -6.249 1.00 96.56 82 GLU A N 1
ATOM 601 C CA . GLU A 1 82 ? 1.351 -12.868 -4.870 1.00 96.56 82 GLU A CA 1
ATOM 602 C C . GLU A 1 82 ? 2.321 -11.822 -4.325 1.00 96.56 82 GLU A C 1
ATOM 604 O O . GLU A 1 82 ? 3.365 -11.557 -4.920 1.00 96.56 82 GLU A O 1
ATOM 609 N N . MET A 1 83 ? 1.981 -11.268 -3.168 1.00 96.19 83 MET A N 1
ATOM 610 C CA . MET A 1 83 ? 2.733 -10.233 -2.475 1.00 96.19 83 MET A CA 1
ATOM 611 C C . MET A 1 83 ? 3.172 -10.745 -1.102 1.00 96.19 83 MET A C 1
ATOM 613 O O . MET A 1 83 ? 2.544 -11.609 -0.484 1.00 96.19 83 MET A O 1
ATOM 617 N N . ARG A 1 84 ? 4.274 -10.196 -0.602 1.00 97.31 84 ARG A N 1
ATOM 618 C CA . ARG A 1 84 ? 4.797 -10.449 0.742 1.00 97.31 84 ARG A CA 1
ATOM 619 C C . ARG A 1 84 ? 4.808 -9.140 1.510 1.00 97.31 84 ARG A C 1
ATOM 621 O O . ARG A 1 84 ? 5.377 -8.159 1.030 1.00 97.31 84 ARG A O 1
ATOM 628 N N . VAL A 1 85 ? 4.208 -9.137 2.698 1.00 98.19 85 VAL A N 1
ATOM 629 C CA . VAL A 1 85 ? 4.080 -7.933 3.525 1.00 98.19 85 VAL A CA 1
ATOM 630 C C . VAL A 1 85 ? 4.896 -8.072 4.804 1.00 98.19 85 VAL A C 1
ATOM 632 O O . VAL A 1 85 ? 4.712 -9.013 5.574 1.00 98.19 85 VAL A O 1
ATOM 635 N N . THR A 1 86 ? 5.789 -7.127 5.073 1.00 97.19 86 THR A N 1
ATOM 636 C CA . THR A 1 86 ? 6.443 -6.996 6.379 1.00 97.19 86 THR A CA 1
ATOM 637 C C . THR A 1 86 ? 5.766 -5.898 7.187 1.00 97.19 86 THR A C 1
ATOM 639 O O . THR A 1 86 ? 5.383 -4.862 6.650 1.00 97.19 86 THR A O 1
ATOM 642 N N . ALA A 1 87 ? 5.645 -6.116 8.495 1.00 94.94 87 ALA A N 1
ATOM 643 C CA . ALA A 1 87 ? 5.292 -5.079 9.458 1.00 94.94 87 ALA A CA 1
ATOM 644 C C . ALA A 1 87 ? 6.477 -4.918 10.412 1.00 94.94 87 ALA A C 1
ATOM 646 O O . ALA A 1 87 ? 6.717 -5.766 11.272 1.00 94.94 87 ALA A O 1
ATOM 647 N N . GLY A 1 88 ? 7.277 -3.886 10.170 1.00 88.00 88 GLY A N 1
ATOM 648 C CA . GLY A 1 88 ? 8.404 -3.510 11.007 1.00 88.00 88 GLY A CA 1
ATOM 649 C C . GLY A 1 88 ? 7.970 -2.711 12.232 1.00 88.00 88 GLY A C 1
ATOM 650 O O . GLY A 1 88 ? 6.805 -2.345 12.404 1.00 88.00 88 GLY A O 1
ATOM 651 N N . GLU A 1 89 ? 8.943 -2.421 13.088 1.00 81.12 89 GLU A N 1
ATOM 652 C CA . GLU A 1 89 ? 8.762 -1.497 14.206 1.00 81.12 89 GLU A CA 1
ATOM 653 C C . GLU A 1 89 ? 8.461 -0.072 13.692 1.00 81.12 89 GLU A C 1
ATOM 655 O O . GLU A 1 89 ? 8.705 0.257 12.528 1.00 81.12 89 GLU A O 1
ATOM 660 N N . ASP A 1 90 ? 7.879 0.768 14.552 1.00 85.44 90 ASP A N 1
ATOM 661 C CA . ASP A 1 90 ? 7.622 2.194 14.292 1.00 85.44 90 ASP A CA 1
ATOM 662 C C . ASP A 1 90 ? 6.765 2.525 13.050 1.00 85.44 90 ASP A C 1
ATOM 664 O O . ASP A 1 90 ? 6.824 3.632 12.519 1.00 85.44 90 ASP A O 1
ATOM 668 N N . GLY A 1 91 ? 5.921 1.590 12.596 1.00 92.69 91 GLY A N 1
ATOM 669 C CA . GLY A 1 91 ? 4.971 1.839 11.505 1.00 92.69 91 GLY A CA 1
ATOM 670 C C . GLY A 1 91 ? 5.590 1.779 10.106 1.00 92.69 91 GLY A C 1
ATOM 671 O O . GLY A 1 91 ? 5.035 2.361 9.171 1.00 92.69 91 GLY A O 1
ATOM 672 N N . VAL A 1 92 ? 6.721 1.085 9.954 1.00 97.44 92 VAL A N 1
ATOM 673 C CA . VAL A 1 92 ? 7.345 0.813 8.653 1.00 97.44 92 VAL A CA 1
ATOM 674 C C . VAL A 1 92 ? 6.831 -0.511 8.094 1.00 97.44 92 VAL A C 1
ATOM 676 O O . VAL A 1 92 ? 6.955 -1.552 8.731 1.00 97.44 92 VAL A O 1
ATOM 679 N N . PHE A 1 93 ? 6.300 -0.490 6.878 1.00 98.12 93 PHE A N 1
ATOM 680 C CA . PHE A 1 93 ? 5.778 -1.657 6.177 1.00 98.12 93 PHE A CA 1
ATOM 681 C C . PHE A 1 93 ? 6.513 -1.855 4.859 1.00 98.12 93 PHE A C 1
ATOM 683 O O . PHE A 1 93 ? 6.795 -0.895 4.139 1.00 98.12 93 PHE A O 1
ATOM 690 N N . GLY A 1 94 ? 6.811 -3.108 4.540 1.00 97.81 94 GLY A N 1
ATOM 691 C CA . GLY A 1 94 ? 7.317 -3.509 3.236 1.00 97.81 94 GLY A CA 1
ATOM 692 C C . GLY A 1 94 ? 6.245 -4.274 2.480 1.00 97.81 94 GLY A C 1
ATOM 693 O O . GLY A 1 94 ? 5.590 -5.127 3.064 1.00 97.81 94 GLY A O 1
ATOM 694 N N . PHE A 1 95 ? 6.101 -3.999 1.191 1.00 97.75 95 PHE A N 1
ATOM 695 C CA . PHE A 1 95 ? 5.279 -4.779 0.264 1.00 97.75 95 PHE A CA 1
ATOM 696 C C . PHE A 1 95 ? 6.195 -5.227 -0.863 1.00 97.75 95 PHE A C 1
ATOM 698 O O . PHE A 1 95 ? 6.955 -4.399 -1.359 1.00 97.75 95 PHE A O 1
ATOM 705 N N . ALA A 1 96 ? 6.194 -6.498 -1.249 1.00 97.31 96 ALA A N 1
ATOM 706 C CA . ALA A 1 96 ? 7.062 -6.953 -2.330 1.00 97.31 96 ALA A CA 1
ATOM 707 C C . ALA A 1 96 ? 6.543 -8.197 -3.049 1.00 97.31 96 ALA A C 1
ATOM 709 O O . ALA A 1 96 ? 6.167 -9.181 -2.410 1.00 97.31 96 ALA A O 1
ATOM 710 N N . ASP A 1 97 ? 6.675 -8.181 -4.369 1.00 95.19 97 ASP A N 1
ATOM 711 C CA . ASP A 1 97 ? 6.713 -9.363 -5.224 1.00 95.19 97 ASP A CA 1
ATOM 712 C C . ASP A 1 97 ? 8.103 -9.468 -5.893 1.00 95.19 97 ASP A C 1
ATOM 714 O O . ASP A 1 97 ? 9.089 -8.871 -5.446 1.00 95.19 97 ASP A O 1
ATOM 718 N N . ASP A 1 98 ? 8.223 -10.271 -6.947 1.00 94.00 98 ASP A N 1
ATOM 719 C CA . ASP A 1 98 ? 9.496 -10.504 -7.638 1.00 94.00 98 ASP A CA 1
ATOM 720 C C . ASP A 1 98 ? 9.910 -9.359 -8.594 1.00 94.00 98 ASP A C 1
ATOM 722 O O . ASP A 1 98 ? 11.049 -9.324 -9.085 1.00 94.00 98 ASP A O 1
ATOM 726 N N . THR A 1 99 ? 8.990 -8.430 -8.852 1.00 95.56 99 THR A N 1
ATOM 727 C CA . THR A 1 99 ? 9.028 -7.348 -9.845 1.00 9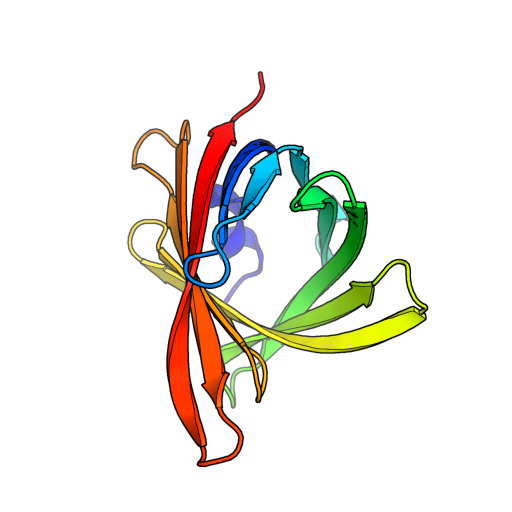5.56 99 THR A CA 1
ATOM 728 C C . THR A 1 99 ? 8.766 -5.956 -9.267 1.00 95.56 99 THR A C 1
ATOM 730 O O . THR A 1 99 ? 9.215 -4.974 -9.853 1.00 95.56 99 THR A O 1
ATOM 733 N N . THR A 1 100 ? 8.098 -5.834 -8.122 1.00 96.44 100 THR A N 1
ATOM 734 C CA . THR A 1 100 ? 7.791 -4.566 -7.456 1.00 96.44 100 THR A CA 1
ATOM 735 C C . THR A 1 100 ? 8.054 -4.660 -5.961 1.00 96.44 100 THR A C 1
ATOM 737 O O . THR A 1 100 ? 7.965 -5.730 -5.356 1.00 96.44 100 THR A O 1
ATOM 740 N N . ARG A 1 101 ? 8.411 -3.528 -5.350 1.00 97.88 101 ARG A N 1
ATOM 741 C CA . ARG A 1 101 ? 8.447 -3.399 -3.895 1.00 97.88 101 ARG A CA 1
ATOM 742 C C . ARG A 1 101 ? 8.125 -1.985 -3.444 1.00 97.88 101 ARG A C 1
ATOM 744 O O . ARG A 1 101 ? 8.444 -1.025 -4.139 1.00 97.88 101 ARG A O 1
ATOM 751 N N . ALA A 1 102 ? 7.565 -1.860 -2.253 1.00 98.00 102 ALA A N 1
ATOM 752 C CA . ALA A 1 102 ? 7.268 -0.597 -1.608 1.00 98.00 102 ALA A CA 1
ATOM 753 C C . ALA A 1 102 ? 7.799 -0.577 -0.179 1.00 98.00 102 ALA A C 1
ATOM 755 O O . ALA A 1 102 ? 7.738 -1.581 0.529 1.00 98.00 102 ALA A O 1
ATOM 756 N N . THR A 1 103 ? 8.260 0.592 0.260 1.00 98.38 103 THR A N 1
ATOM 757 C CA . THR A 1 103 ? 8.418 0.909 1.684 1.00 98.38 103 THR A CA 1
ATOM 758 C C . THR A 1 103 ? 7.402 1.975 2.047 1.00 98.38 103 THR A C 1
ATOM 760 O O . THR A 1 103 ? 7.505 3.104 1.568 1.00 98.38 103 THR A O 1
ATOM 763 N N . LEU A 1 104 ? 6.436 1.616 2.886 1.00 98.50 104 LEU A N 1
ATOM 764 C CA . LEU A 1 104 ? 5.424 2.504 3.444 1.00 98.50 104 LEU A CA 1
ATOM 765 C C . LEU A 1 104 ? 5.815 2.865 4.879 1.00 98.50 104 LEU A C 1
ATOM 767 O O . LEU A 1 104 ? 6.166 1.997 5.668 1.00 98.50 104 LEU A O 1
ATOM 771 N N . VAL A 1 105 ? 5.722 4.140 5.234 1.00 98.31 105 VAL A N 1
ATOM 772 C CA . VAL A 1 105 ? 5.994 4.626 6.590 1.00 98.31 105 VAL A CA 1
ATOM 773 C C . VAL A 1 105 ? 4.785 5.401 7.077 1.00 98.31 105 VAL A C 1
ATOM 775 O O . VAL A 1 105 ? 4.458 6.442 6.505 1.00 98.31 105 VAL A O 1
ATOM 778 N N . VAL A 1 106 ? 4.126 4.897 8.117 1.00 98.25 106 VAL A N 1
ATOM 779 C CA . VAL A 1 106 ? 3.017 5.573 8.800 1.00 98.25 106 VAL A CA 1
ATOM 780 C C . VAL A 1 106 ? 3.587 6.562 9.817 1.00 98.25 106 VAL A C 1
ATOM 782 O O . VAL A 1 106 ? 4.536 6.254 10.534 1.00 98.25 106 VAL A O 1
ATOM 785 N N . SER A 1 107 ? 3.032 7.772 9.884 1.00 97.25 107 SER A N 1
ATOM 786 C CA . SER A 1 107 ? 3.450 8.775 10.864 1.00 97.25 107 SER A CA 1
ATOM 787 C C . SER A 1 107 ? 3.130 8.322 12.298 1.00 97.25 107 SER A C 1
ATOM 789 O O . SER A 1 107 ? 2.154 7.600 12.508 1.00 97.25 107 SER A O 1
ATOM 791 N N . PRO A 1 108 ? 3.881 8.778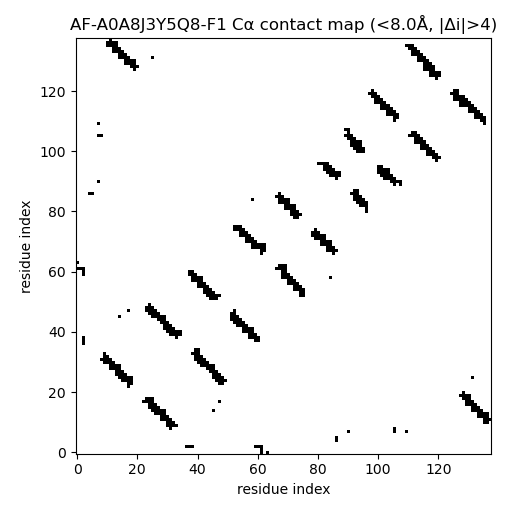 13.320 1.00 95.38 108 PRO A N 1
ATOM 792 C CA . PRO A 1 108 ? 3.643 8.370 14.710 1.00 95.38 108 PRO A CA 1
ATOM 793 C C . PRO A 1 108 ? 2.237 8.682 15.247 1.00 95.38 108 PRO A C 1
ATOM 795 O O . PRO A 1 108 ? 1.753 8.004 16.147 1.00 95.38 108 PRO A O 1
ATOM 798 N N . ASP A 1 109 ? 1.577 9.711 14.709 1.00 95.06 109 ASP A N 1
ATOM 799 C CA . ASP A 1 109 ? 0.195 10.077 15.046 1.00 95.06 109 ASP A CA 1
ATOM 800 C C . ASP A 1 109 ? -0.863 9.300 14.238 1.00 95.06 109 ASP A C 1
ATOM 802 O O . ASP A 1 109 ? -2.062 9.477 14.454 1.00 95.06 109 ASP A O 1
ATOM 806 N N . GLY A 1 110 ? -0.435 8.449 13.299 1.00 95.75 110 GLY A N 1
ATOM 807 C CA . GLY A 1 110 ? -1.288 7.656 12.418 1.00 95.75 110 GLY A CA 1
ATOM 808 C C . GLY A 1 110 ? -2.057 8.463 11.369 1.00 95.75 110 GLY A C 1
ATOM 809 O O . GLY A 1 110 ? -2.852 7.880 10.632 1.00 95.75 110 GLY A O 1
ATOM 810 N N . ALA A 1 111 ? -1.865 9.782 11.286 1.00 97.44 111 ALA A N 1
ATOM 811 C CA . ALA A 1 111 ? -2.664 10.657 10.430 1.00 97.44 111 ALA A CA 1
ATOM 812 C C . ALA A 1 111 ? -2.196 10.676 8.966 1.00 97.44 111 ALA A C 1
ATOM 814 O O . ALA A 1 111 ? -2.973 11.023 8.073 1.00 97.44 111 ALA A O 1
ATOM 815 N N . ALA A 1 112 ? -0.946 10.298 8.702 1.00 98.12 112 ALA A N 1
ATOM 816 C CA . ALA A 1 112 ? -0.356 10.294 7.373 1.00 98.12 112 ALA A CA 1
ATOM 817 C C . ALA A 1 112 ? 0.519 9.056 7.149 1.00 98.12 112 ALA A C 1
ATOM 819 O O . ALA A 1 112 ? 0.954 8.398 8.090 1.00 98.12 112 ALA A O 1
ATOM 820 N N . ALA A 1 113 ? 0.809 8.761 5.888 1.00 98.44 113 ALA A N 1
ATOM 821 C CA . ALA A 1 113 ? 1.855 7.824 5.520 1.00 98.44 113 ALA A CA 1
ATOM 822 C C . ALA A 1 113 ? 2.540 8.249 4.216 1.00 98.44 113 ALA A C 1
ATOM 824 O O . ALA A 1 113 ? 2.006 9.047 3.441 1.00 98.44 113 ALA A O 1
ATOM 825 N N . THR A 1 114 ? 3.737 7.732 3.967 1.00 98.56 114 THR A N 1
ATOM 826 C CA . THR A 1 114 ? 4.445 7.902 2.691 1.00 98.56 114 THR A CA 1
ATOM 827 C C . THR A 1 114 ? 4.938 6.563 2.188 1.00 98.56 114 THR A C 1
ATOM 829 O O . THR A 1 114 ? 5.523 5.823 2.973 1.00 98.56 114 THR A O 1
ATOM 832 N N . ALA A 1 115 ? 4.752 6.279 0.901 1.00 98.44 115 ALA A N 1
ATOM 833 C CA . ALA A 1 115 ? 5.281 5.091 0.251 1.00 98.44 115 ALA A CA 1
ATOM 834 C C . ALA A 1 115 ? 6.238 5.453 -0.886 1.00 98.44 115 ALA A C 1
ATOM 836 O O . ALA A 1 115 ? 5.900 6.240 -1.772 1.00 98.44 115 ALA A O 1
ATOM 837 N N . GLY A 1 116 ? 7.425 4.852 -0.861 1.00 98.50 116 GLY A N 1
ATOM 838 C CA . GLY A 1 116 ? 8.341 4.822 -1.996 1.00 98.50 116 GLY A CA 1
ATOM 839 C C . GLY A 1 116 ? 8.265 3.458 -2.663 1.00 98.50 116 GLY A C 1
ATOM 840 O O . GLY A 1 116 ? 8.487 2.448 -1.996 1.00 98.50 116 GLY A O 1
ATOM 841 N N . TRP A 1 117 ? 7.952 3.441 -3.955 1.00 98.38 117 TRP A N 1
ATOM 842 C CA . TRP A 1 117 ? 7.887 2.229 -4.760 1.00 98.38 117 TRP A CA 1
ATOM 843 C C . TRP A 1 117 ? 9.085 2.130 -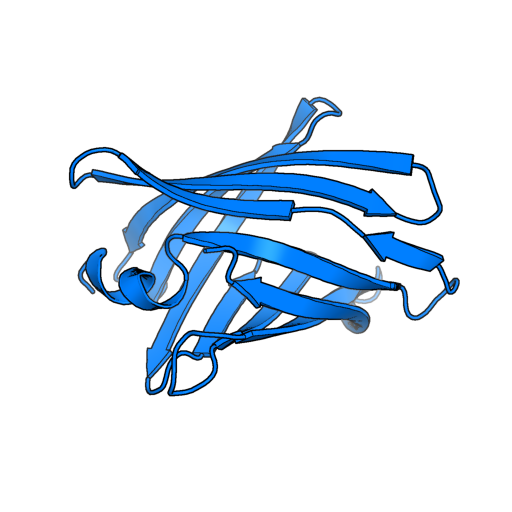5.686 1.00 98.38 117 TRP A C 1
ATOM 845 O O . TRP A 1 117 ? 9.487 3.104 -6.328 1.00 98.38 117 TRP A O 1
ATOM 855 N N . GLU A 1 118 ? 9.592 0.917 -5.806 1.00 98.44 118 GLU A N 1
ATOM 856 C CA . GLU A 1 118 ? 10.607 0.523 -6.761 1.00 98.44 118 GLU A CA 1
ATOM 857 C C . GLU A 1 118 ? 10.057 -0.598 -7.638 1.00 98.44 118 GLU A C 1
ATOM 859 O O . GLU A 1 118 ? 9.273 -1.441 -7.194 1.00 98.44 118 GLU A O 1
ATOM 864 N N . ARG A 1 119 ? 10.504 -0.628 -8.889 1.00 97.12 119 ARG A N 1
ATOM 865 C CA . ARG A 1 119 ? 10.248 -1.743 -9.800 1.00 97.12 119 ARG A CA 1
ATOM 866 C C . ARG A 1 119 ? 11.559 -2.371 -10.225 1.00 97.12 119 ARG A C 1
ATOM 868 O O . ARG A 1 119 ? 12.603 -1.720 -10.238 1.00 97.12 119 ARG A O 1
ATOM 875 N N . ARG A 1 120 ? 11.493 -3.641 -10.586 1.00 97.12 120 ARG A N 1
ATOM 876 C CA . ARG A 1 120 ? 12.623 -4.398 -11.089 1.00 97.12 120 ARG A CA 1
ATOM 877 C C . ARG A 1 120 ? 12.680 -4.281 -12.602 1.00 97.12 120 ARG A C 1
ATOM 879 O O . ARG A 1 120 ? 11.722 -4.602 -13.303 1.00 97.12 120 ARG A O 1
ATOM 886 N N . THR A 1 121 ? 13.812 -3.831 -13.109 1.00 94.81 121 THR A N 1
ATOM 887 C CA . THR A 1 121 ? 14.092 -3.754 -14.539 1.00 94.81 121 THR A CA 1
ATOM 888 C C . THR A 1 121 ? 14.336 -5.153 -15.130 1.00 94.81 121 THR A C 1
ATOM 890 O O . THR A 1 121 ? 14.611 -6.104 -14.389 1.00 94.81 121 THR A O 1
ATOM 893 N N . PRO A 1 122 ? 14.294 -5.319 -16.468 1.00 93.75 122 PRO A N 1
ATOM 894 C CA . PRO A 1 122 ? 14.580 -6.606 -17.112 1.00 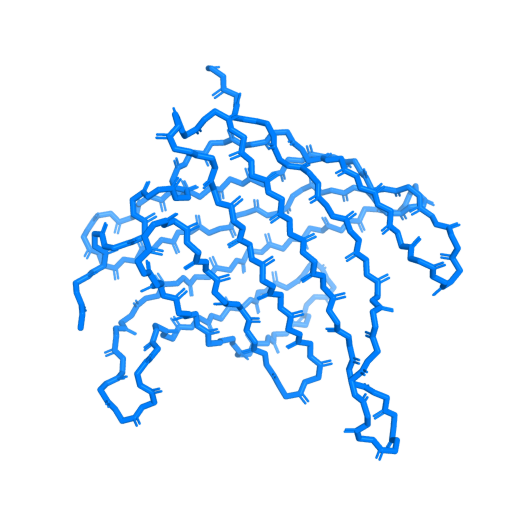93.75 122 PRO A CA 1
ATOM 895 C C . PRO A 1 122 ? 15.985 -7.169 -16.838 1.00 93.75 122 PRO A C 1
ATOM 897 O O . PRO A 1 122 ? 16.174 -8.382 -16.863 1.00 93.75 122 PRO A O 1
ATOM 900 N N . ASP A 1 123 ? 16.972 -6.312 -16.564 1.00 94.62 123 ASP A N 1
ATOM 901 C CA . ASP A 1 123 ? 18.326 -6.686 -16.132 1.00 94.62 123 ASP A CA 1
ATOM 902 C C . ASP A 1 123 ? 18.424 -6.979 -14.622 1.00 94.62 123 ASP A C 1
ATOM 904 O O . ASP A 1 123 ? 19.490 -7.328 -14.114 1.00 94.62 123 ASP A O 1
ATOM 908 N N . GLY A 1 124 ? 17.299 -6.916 -13.906 1.00 94.50 124 GLY A N 1
ATOM 909 C CA . GLY A 1 124 ? 17.165 -7.344 -12.519 1.00 94.50 124 GLY A CA 1
ATOM 910 C C . GLY A 1 124 ? 17.517 -6.279 -11.482 1.00 94.50 124 GLY A C 1
ATOM 911 O O . GLY A 1 124 ? 17.597 -6.627 -10.300 1.00 94.50 124 GLY A O 1
ATOM 912 N N . VAL A 1 125 ? 17.718 -5.028 -11.900 1.00 96.69 125 VAL A N 1
ATOM 913 C CA . VAL A 1 125 ? 18.052 -3.882 -11.045 1.00 96.69 125 VAL A CA 1
ATOM 914 C C . VAL A 1 125 ? 16.769 -3.267 -10.483 1.00 96.69 125 VAL A C 1
ATOM 916 O O . VAL A 1 125 ? 15.752 -3.206 -11.162 1.00 96.69 125 VAL A O 1
ATOM 919 N N . TRP A 1 126 ? 16.800 -2.826 -9.227 1.00 97.25 126 TRP A N 1
ATOM 920 C CA . TRP A 1 126 ? 15.693 -2.077 -8.631 1.00 97.25 126 TRP A CA 1
ATOM 921 C C . TRP A 1 126 ? 15.859 -0.590 -8.927 1.00 97.25 126 TRP A C 1
ATOM 923 O O . TRP A 1 126 ? 16.917 -0.024 -8.647 1.00 97.25 126 TRP A O 1
ATOM 933 N N . GLU A 1 127 ? 14.823 0.033 -9.479 1.00 97.56 127 GLU A N 1
ATOM 934 C CA . GLU A 1 127 ? 14.790 1.469 -9.743 1.00 97.56 127 GLU A CA 1
ATOM 935 C C . GLU A 1 127 ? 13.582 2.131 -9.068 1.00 97.56 127 GLU A C 1
ATOM 937 O O . GLU A 1 127 ? 12.501 1.530 -9.032 1.00 97.56 127 GLU A O 1
ATOM 942 N N . PRO A 1 128 ? 13.725 3.370 -8.559 1.00 97.69 128 PRO A N 1
ATOM 943 C CA . PRO A 1 128 ? 12.593 4.158 -8.093 1.00 97.69 128 PRO A CA 1
ATOM 944 C C . PRO A 1 128 ? 11.542 4.302 -9.193 1.00 97.69 128 PRO A C 1
ATOM 946 O O . PRO A 1 128 ? 11.856 4.670 -10.324 1.00 97.69 128 PRO A O 1
ATOM 949 N N . TRP A 1 129 ? 10.286 4.046 -8.847 1.00 97.75 129 TRP A N 1
ATOM 950 C CA . TRP A 1 129 ? 9.184 4.022 -9.801 1.00 97.75 129 TRP A CA 1
ATOM 951 C C . TRP A 1 129 ? 8.110 5.061 -9.484 1.00 97.75 129 TRP A C 1
ATOM 953 O O . TRP A 1 129 ? 7.723 5.825 -10.372 1.00 97.75 129 TRP A O 1
ATOM 963 N N . MET A 1 130 ? 7.654 5.134 -8.232 1.00 97.38 130 MET A N 1
ATOM 964 C CA . MET A 1 130 ? 6.661 6.123 -7.811 1.00 97.38 130 MET A CA 1
ATOM 965 C C . MET A 1 130 ? 6.780 6.502 -6.338 1.00 97.38 130 MET A C 1
ATOM 967 O O . MET A 1 130 ? 7.283 5.744 -5.511 1.00 97.38 130 MET A O 1
ATOM 971 N N . GLU A 1 131 ? 6.287 7.695 -6.026 1.00 98.38 131 GLU A N 1
ATOM 972 C CA . GLU A 1 131 ? 6.201 8.233 -4.672 1.00 98.38 131 GLU A CA 1
ATOM 973 C C . GLU A 1 131 ? 4.743 8.548 -4.359 1.00 98.38 131 GLU A C 1
ATOM 975 O O . GLU A 1 131 ? 4.058 9.201 -5.150 1.00 98.38 131 GLU A O 1
ATOM 980 N N . VAL A 1 132 ? 4.284 8.111 -3.192 1.00 98.56 132 VAL A N 1
ATOM 981 C CA . VAL A 1 132 ? 2.901 8.261 -2.747 1.0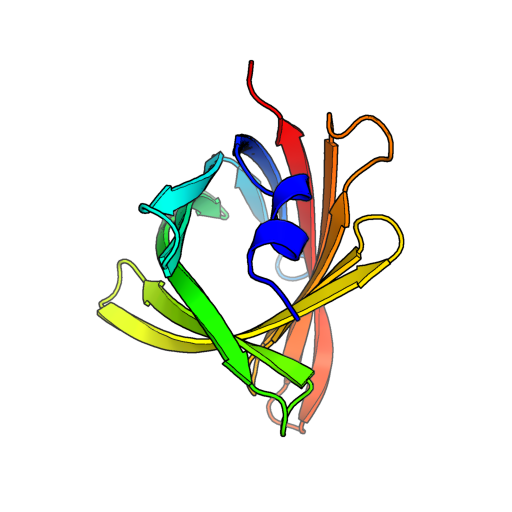0 98.56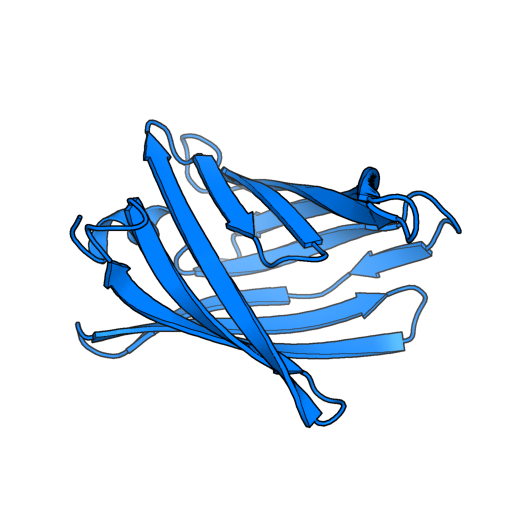 132 VAL A CA 1
ATOM 982 C C . VAL A 1 132 ? 2.873 8.830 -1.333 1.00 98.56 132 VAL A C 1
ATOM 984 O O . VAL A 1 132 ? 3.677 8.479 -0.470 1.00 98.56 132 VAL A O 1
ATOM 987 N N . ARG A 1 133 ? 1.918 9.717 -1.087 1.00 98.69 133 ARG A N 1
ATOM 988 C CA . ARG A 1 133 ? 1.523 10.229 0.216 1.00 98.69 133 ARG A CA 1
ATOM 989 C C . ARG A 1 133 ? 0.083 9.820 0.471 1.00 98.69 133 ARG A C 1
ATOM 991 O O . ARG A 1 133 ? -0.785 9.991 -0.379 1.00 98.69 133 ARG A O 1
ATOM 998 N N . LEU A 1 134 ? -0.155 9.339 1.677 1.00 98.75 134 LEU A N 1
ATOM 999 C CA . LEU A 1 134 ? -1.465 8.968 2.163 1.00 98.75 134 LEU A CA 1
ATOM 1000 C C . LEU A 1 134 ? -1.841 9.883 3.324 1.00 98.75 134 LEU A C 1
ATOM 1002 O O . LEU A 1 134 ? -1.024 10.152 4.203 1.00 98.75 134 LEU A O 1
ATOM 1006 N N . THR A 1 135 ? -3.080 10.360 3.332 1.00 98.75 135 THR A N 1
ATOM 1007 C CA . THR A 1 135 ? -3.656 11.124 4.445 1.00 98.75 135 THR A CA 1
ATOM 1008 C C . THR A 1 135 ? -4.897 10.408 4.933 1.00 98.75 135 THR A C 1
ATOM 1010 O O . THR A 1 135 ? -5.815 10.171 4.147 1.00 98.75 135 THR A O 1
ATOM 1013 N N . ARG A 1 136 ? -4.945 10.062 6.218 1.00 98.25 136 ARG A N 1
ATOM 1014 C CA . ARG A 1 136 ? -6.068 9.321 6.787 1.00 98.25 136 ARG A CA 1
ATOM 1015 C C . ARG A 1 136 ? -7.349 10.146 6.653 1.00 98.25 136 ARG A C 1
ATOM 1017 O O . ARG A 1 136 ? -7.373 11.337 6.965 1.00 98.25 136 ARG A O 1
ATOM 1024 N N . LEU A 1 137 ? -8.408 9.516 6.164 1.00 97.12 137 LEU A N 1
ATOM 1025 C CA . LEU A 1 137 ? -9.738 10.103 6.115 1.00 97.12 137 LEU A CA 1
ATOM 1026 C C . LEU A 1 137 ? -10.449 9.843 7.444 1.00 97.12 137 LEU A C 1
ATOM 1028 O O . LEU A 1 137 ? -10.362 8.749 8.000 1.00 97.12 137 LEU A O 1
ATOM 1032 N N . THR A 1 138 ? -11.108 10.882 7.951 1.00 80.94 138 THR A N 1
ATOM 1033 C CA . THR A 1 138 ? -11.944 10.850 9.159 1.00 80.94 138 THR A CA 1
ATOM 1034 C C . THR A 1 138 ? -13.282 10.185 8.910 1.00 80.94 138 THR A C 1
ATOM 1036 O O . THR A 1 138 ? -13.858 10.479 7.835 1.00 80.94 138 THR A O 1
#

Nearest PDB structures (foldseek):
  2wjr-assembly1_A  TM=4.657E-01  e=9.158E-01  Escherichia coli K-12
  5xdo-assembly1_B  TM=4.579E-01  e=4.563E+00  Homo sapiens
  5xdn-assembly1_A  TM=4.067E-01  e=6.907E+00  Homo sapiens
  7nie-assembly1_C  TM=3.378E-01  e=8.497E+00  Sus scrofa